Protein AF-A0A0E0MAT6-F1 (afdb_monomer)

Radius of gyration: 33.37 Å; Cα contacts (8 Å, |Δi|>4): 28; chains: 1; bounding box: 96×54×48 Å

pLDDT: mean 80.01, std 17.15, range [38.5, 98.12]

Foldseek 3Di:
DDDDDDDDDDDDDPPPPPCPPPDDDDDDDDQDDQDQPLVVVLVCCCVPPRNVVSVVCNVVSVVVNVVVVVSNDPPDDDPVVPD

Solvent-accessible surface area (backbone atoms only — not comparable to full-atom values): 5721 Å² total; per-residue (Å²): 138,87,85,80,85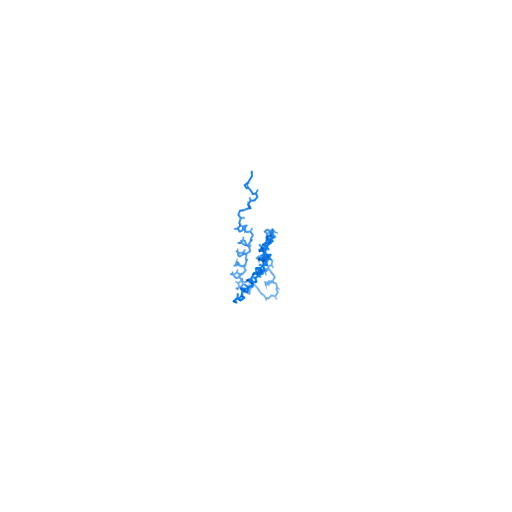,83,80,84,81,82,75,78,74,78,75,80,73,74,77,78,69,87,80,83,81,85,81,81,82,78,88,69,78,94,72,84,58,43,66,62,51,42,53,46,37,32,74,76,76,28,61,70,56,23,62,69,42,44,66,60,38,50,50,52,44,51,55,51,54,58,70,61,47,77,93,60,83,62,80,79,72,76,119

Secondary structure (DSSP, 8-state):
-PPPPPPP--PPPPP--------PPP-PPPP------HHHHHHHHHHHT-HHHHHHTHHHHHHHHHHHHHHHS-SS--GGG--

Sequence (83 aa):
MPTLPRSPSLRPPPAAAMSAGNVMLAVHEKATSPTDLYRPLRLYIASAYSEREAAAADDDLAAVRDLRADVEQPSLPDPSASK

InterPro domains:
  IPR038499 BRO1 domain superfamily [G3DSA:1.25.40.280] (16-83)

Structure (mmCIF, N/CA/C/O backbone):
data_AF-A0A0E0MAT6-F1
#
_entry.id   AF-A0A0E0MAT6-F1
#
loop_
_atom_site.group_PDB
_atom_site.id
_atom_site.type_symbol
_atom_site.label_atom_id
_atom_site.label_alt_id
_atom_site.label_comp_id
_atom_site.label_asym_id
_atom_site.label_entity_id
_atom_site.label_seq_id
_atom_site.pdbx_PDB_ins_code
_atom_site.Cartn_x
_atom_site.Cartn_y
_atom_site.Cartn_z
_atom_site.occupancy
_atom_site.B_iso_or_equiv
_atom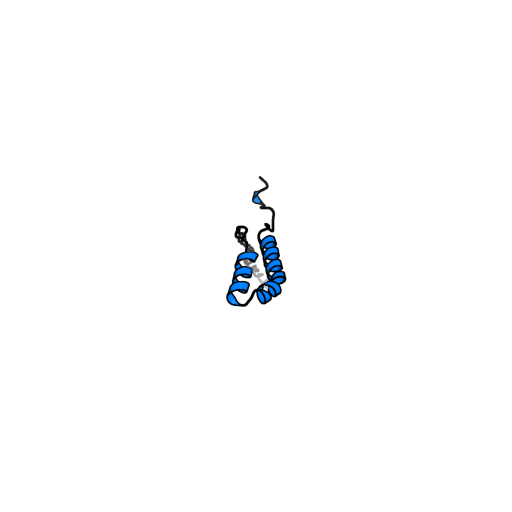_site.auth_seq_id
_atom_site.auth_comp_id
_atom_site.auth_asym_id
_atom_site.auth_atom_id
_atom_site.pdbx_PDB_model_num
ATOM 1 N N . MET A 1 1 ? 80.950 -47.681 -31.069 1.00 49.91 1 MET A N 1
ATOM 2 C CA . MET A 1 1 ? 80.315 -46.460 -30.530 1.00 49.91 1 MET A CA 1
ATOM 3 C C . MET A 1 1 ? 78.951 -46.305 -31.195 1.00 49.91 1 MET A C 1
ATOM 5 O O . MET A 1 1 ? 78.920 -45.863 -32.336 1.00 49.91 1 MET A O 1
ATOM 9 N N . PRO A 1 2 ? 77.856 -46.781 -30.576 1.00 46.22 2 PRO A N 1
ATOM 10 C CA . PRO A 1 2 ? 76.519 -46.720 -31.163 1.00 46.22 2 PRO A CA 1
ATOM 11 C C . PRO A 1 2 ? 75.857 -45.367 -30.858 1.00 46.22 2 PRO A C 1
ATOM 13 O O . PRO A 1 2 ? 75.834 -44.928 -29.710 1.00 46.22 2 PRO A O 1
ATOM 16 N N . THR A 1 3 ? 75.326 -44.698 -31.880 1.00 61.69 3 THR A N 1
ATOM 17 C CA . THR A 1 3 ? 74.528 -43.472 -31.748 1.00 61.69 3 THR A CA 1
ATOM 18 C C . THR A 1 3 ? 73.051 -43.838 -31.564 1.00 61.69 3 THR A C 1
ATOM 20 O O . THR A 1 3 ? 72.461 -44.529 -32.389 1.00 61.69 3 THR A O 1
ATOM 23 N N . LEU A 1 4 ? 72.454 -43.408 -30.448 1.00 59.44 4 LEU A N 1
ATOM 24 C CA . LEU A 1 4 ? 71.036 -43.619 -30.132 1.00 59.44 4 LEU A CA 1
ATOM 25 C C . LEU A 1 4 ? 70.122 -42.694 -30.962 1.00 59.44 4 LEU A C 1
ATOM 27 O O . LEU A 1 4 ? 70.450 -41.515 -31.122 1.00 59.44 4 LEU A O 1
ATOM 31 N N . PRO A 1 5 ? 68.947 -43.164 -31.427 1.00 58.94 5 PRO A N 1
ATOM 32 C CA . PRO A 1 5 ? 67.945 -42.304 -32.045 1.00 58.94 5 PRO A CA 1
ATOM 33 C C . PRO A 1 5 ? 67.153 -41.522 -30.982 1.00 58.94 5 PRO A C 1
ATOM 35 O O . PRO A 1 5 ? 66.745 -42.056 -29.952 1.00 58.94 5 PRO A O 1
ATOM 38 N N . ARG A 1 6 ? 66.935 -40.231 -31.244 1.00 59.28 6 ARG A N 1
ATOM 39 C CA . ARG A 1 6 ? 66.218 -39.290 -30.374 1.00 59.28 6 ARG A CA 1
ATOM 40 C C . ARG A 1 6 ? 64.708 -39.401 -30.630 1.00 59.28 6 ARG A C 1
ATOM 42 O O . ARG A 1 6 ? 64.261 -39.200 -31.755 1.00 59.28 6 ARG A O 1
ATOM 49 N N . SER A 1 7 ? 63.940 -39.731 -29.594 1.00 61.75 7 SER A N 1
ATOM 50 C CA . SER A 1 7 ? 62.483 -39.928 -29.644 1.00 61.75 7 SER A CA 1
ATOM 51 C C . SER A 1 7 ? 61.718 -38.670 -30.094 1.00 61.75 7 SER A C 1
ATOM 53 O O . SER A 1 7 ? 62.100 -37.562 -29.702 1.00 61.75 7 SER A O 1
ATOM 55 N N . PRO A 1 8 ? 60.610 -38.800 -30.851 1.00 57.00 8 PRO A N 1
ATOM 56 C CA . PRO A 1 8 ? 59.745 -37.671 -31.172 1.00 57.00 8 PRO A CA 1
ATOM 57 C C . PRO A 1 8 ? 58.894 -37.291 -29.952 1.00 57.00 8 PRO A C 1
ATOM 59 O O . PRO A 1 8 ? 58.221 -38.124 -29.350 1.00 57.00 8 PRO A O 1
ATOM 62 N N . SER A 1 9 ? 58.933 -36.011 -29.585 1.00 63.56 9 SER A N 1
ATOM 63 C CA . SER A 1 9 ? 58.100 -35.442 -28.525 1.00 63.56 9 SER A CA 1
ATOM 64 C C . SER A 1 9 ? 56.670 -35.263 -29.043 1.00 63.56 9 SER A C 1
ATOM 66 O O . SER A 1 9 ? 56.419 -34.387 -29.874 1.00 63.56 9 SER A O 1
ATOM 68 N N . LEU A 1 10 ? 55.733 -36.103 -28.589 1.00 57.66 10 LEU A N 1
ATOM 69 C CA . LEU A 1 10 ? 54.302 -35.910 -28.832 1.00 57.66 10 LEU A CA 1
ATOM 70 C C . LEU A 1 10 ? 53.824 -34.708 -28.007 1.00 57.66 10 LEU A C 1
ATOM 72 O O . LEU A 1 10 ? 53.645 -34.803 -26.793 1.00 57.66 10 LEU A O 1
ATOM 76 N N . ARG A 1 11 ? 53.599 -33.568 -28.665 1.00 64.38 11 ARG A N 1
ATOM 77 C CA . ARG A 1 11 ? 52.819 -32.474 -28.078 1.00 64.38 11 ARG A CA 1
ATOM 78 C C . ARG A 1 11 ? 51.339 -32.853 -28.172 1.00 64.38 11 ARG A C 1
ATOM 80 O O . ARG A 1 11 ? 50.872 -33.068 -29.292 1.00 64.38 11 ARG A O 1
ATOM 87 N N . PRO A 1 12 ? 50.589 -32.924 -27.059 1.00 63.00 12 PRO A N 1
ATOM 88 C CA . PRO A 1 12 ? 49.141 -32.998 -27.159 1.00 63.00 12 PRO A CA 1
ATOM 89 C C . PRO A 1 12 ? 48.628 -31.709 -27.828 1.00 63.00 12 PRO A C 1
ATOM 91 O O . PRO A 1 12 ? 49.200 -30.635 -27.591 1.00 63.00 12 PRO A O 1
ATOM 94 N N . PRO A 1 13 ? 47.589 -31.783 -28.680 1.00 63.34 13 PRO A N 1
ATOM 95 C CA . PRO A 1 13 ? 46.921 -30.581 -29.161 1.00 63.34 13 PRO A CA 1
ATOM 96 C C . PRO A 1 13 ? 46.401 -29.793 -27.951 1.00 63.34 13 PRO A C 1
ATOM 98 O O . PRO A 1 13 ? 46.090 -30.406 -26.922 1.00 63.34 13 PRO A O 1
ATOM 101 N N . PRO A 1 14 ? 46.304 -28.452 -28.031 1.00 61.59 14 PRO A N 1
ATOM 102 C CA . PRO A 1 14 ? 45.595 -27.712 -27.001 1.00 61.59 14 PRO A CA 1
ATOM 103 C C . PRO A 1 14 ? 44.204 -28.336 -26.913 1.00 61.59 14 PRO A C 1
ATOM 105 O O . PRO A 1 14 ? 43.508 -28.428 -27.927 1.00 61.59 14 PRO A O 1
ATOM 108 N N . ALA A 1 15 ? 43.828 -28.829 -25.730 1.00 61.31 15 ALA A N 1
ATOM 109 C CA . ALA A 1 15 ? 42.438 -29.154 -25.468 1.00 61.31 15 ALA A CA 1
ATOM 110 C C . ALA A 1 15 ? 41.658 -27.919 -25.907 1.00 61.31 15 ALA A C 1
ATOM 112 O O . ALA A 1 15 ? 41.957 -26.820 -25.436 1.00 61.31 15 ALA A O 1
ATOM 113 N N . ALA A 1 16 ? 40.779 -28.076 -26.897 1.00 58.34 16 ALA A N 1
ATOM 114 C CA . ALA A 1 16 ? 39.920 -26.997 -27.331 1.00 58.34 16 ALA A CA 1
ATOM 115 C C . ALA A 1 16 ? 39.156 -26.568 -26.083 1.00 58.34 16 ALA A C 1
ATOM 117 O O . ALA A 1 16 ? 38.244 -27.262 -25.636 1.00 58.34 16 ALA A O 1
ATOM 118 N N . ALA A 1 17 ? 39.603 -25.481 -25.457 1.00 61.22 17 ALA A N 1
ATOM 119 C CA . ALA A 1 17 ? 38.852 -24.841 -24.410 1.00 61.22 17 ALA A CA 1
ATOM 120 C C . ALA A 1 17 ? 37.582 -24.386 -25.117 1.00 61.22 17 ALA A C 1
ATOM 122 O O . ALA A 1 17 ? 37.602 -23.411 -25.870 1.00 61.22 17 ALA A O 1
ATOM 123 N N . MET A 1 18 ? 36.498 -25.153 -24.966 1.00 58.91 18 MET A N 1
ATOM 124 C CA . MET A 1 18 ? 35.175 -24.635 -25.253 1.00 58.91 18 MET A CA 1
ATOM 125 C C . MET A 1 18 ? 35.069 -23.398 -24.382 1.00 58.91 18 MET A C 1
ATOM 127 O O . MET A 1 18 ? 34.973 -23.499 -23.159 1.00 58.91 18 MET A O 1
ATOM 131 N N . SER A 1 19 ? 35.170 -22.230 -25.012 1.00 63.72 19 SER A N 1
ATOM 132 C CA . SER A 1 19 ? 34.727 -20.997 -24.398 1.00 63.72 19 SER A CA 1
ATOM 133 C C . SER A 1 19 ? 33.242 -21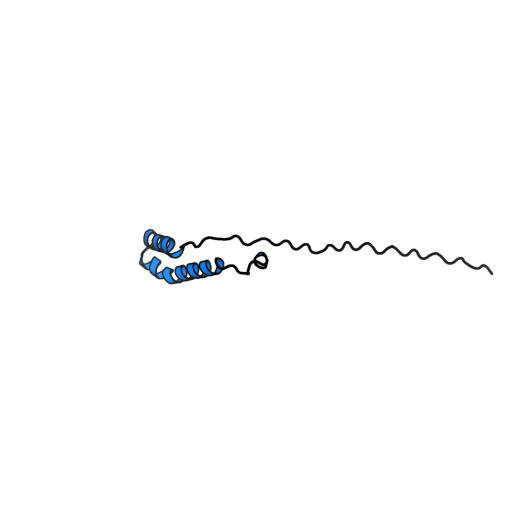.208 -24.155 1.00 63.72 19 SER A C 1
ATOM 135 O O . SER A 1 19 ? 32.424 -21.080 -25.067 1.00 63.72 19 SER A O 1
ATOM 137 N N . ALA A 1 20 ? 32.900 -21.657 -22.950 1.00 66.62 20 ALA A N 1
ATOM 138 C CA . ALA A 1 20 ? 31.549 -21.579 -22.446 1.00 66.62 20 ALA A CA 1
ATOM 139 C C . ALA A 1 20 ? 31.280 -20.083 -22.279 1.00 66.62 20 ALA A C 1
ATOM 141 O O . ALA A 1 20 ? 31.499 -19.515 -21.215 1.00 66.62 20 ALA A O 1
ATOM 142 N N . GLY A 1 21 ? 30.944 -19.416 -23.385 1.00 72.06 21 GLY A N 1
ATOM 143 C CA . GLY A 1 21 ? 30.601 -18.007 -23.375 1.00 72.06 21 GLY A CA 1
ATOM 144 C C . GLY A 1 21 ? 29.408 -17.825 -22.451 1.00 72.06 21 GLY A C 1
ATOM 145 O O . GLY A 1 21 ? 28.409 -18.530 -22.589 1.00 72.06 21 GLY A O 1
ATOM 146 N N . ASN A 1 22 ? 29.517 -16.915 -21.487 1.00 80.25 22 ASN A N 1
ATOM 147 C CA . ASN A 1 22 ? 28.407 -16.576 -20.610 1.00 80.25 22 ASN A CA 1
ATOM 148 C C . ASN A 1 22 ? 27.266 -16.002 -21.460 1.00 80.25 22 ASN A C 1
ATOM 150 O O . ASN A 1 22 ? 27.304 -14.844 -21.872 1.00 80.25 22 ASN A O 1
ATOM 154 N N . VAL A 1 23 ? 26.250 -16.822 -21.732 1.00 81.69 23 VAL A N 1
ATOM 155 C CA . VAL A 1 23 ? 25.013 -16.371 -22.368 1.00 81.69 23 VAL A CA 1
ATOM 156 C C . VAL A 1 23 ? 24.161 -15.722 -21.285 1.00 81.69 23 VAL A C 1
ATOM 158 O O . VAL A 1 23 ? 23.534 -16.400 -20.474 1.00 81.69 23 VAL A O 1
ATOM 161 N N . MET A 1 24 ? 24.179 -14.394 -21.251 1.00 85.94 24 MET A N 1
ATOM 162 C CA . MET A 1 24 ? 23.273 -13.605 -20.422 1.00 85.94 24 MET A CA 1
ATOM 163 C C . MET A 1 24 ? 21.913 -13.526 -21.114 1.00 85.94 24 MET A C 1
ATOM 165 O O . MET A 1 24 ? 21.815 -13.062 -22.249 1.00 85.94 24 MET A O 1
ATOM 169 N N . LEU A 1 25 ? 20.867 -13.975 -20.425 1.00 85.56 25 LEU A N 1
ATOM 170 C CA . LEU A 1 25 ? 19.482 -13.821 -20.858 1.00 85.56 25 LEU A CA 1
ATOM 171 C C . LEU A 1 25 ? 18.848 -12.690 -20.047 1.00 85.56 25 LEU A C 1
ATOM 173 O O . LEU A 1 25 ? 18.913 -12.706 -18.819 1.00 85.56 25 LEU A O 1
ATOM 177 N N . ALA A 1 26 ? 18.237 -11.720 -20.725 1.00 84.88 26 ALA A N 1
ATOM 178 C CA . ALA A 1 26 ? 17.490 -10.645 -20.081 1.00 84.88 26 ALA A CA 1
ATOM 179 C C . ALA A 1 26 ? 15.990 -10.966 -20.089 1.00 84.88 26 ALA A C 1
ATOM 181 O O . ALA A 1 26 ? 15.441 -11.379 -21.114 1.00 84.88 26 ALA A O 1
ATOM 182 N N . VAL A 1 27 ? 15.327 -10.762 -18.950 1.00 85.31 27 VAL A N 1
ATOM 183 C CA . VAL A 1 27 ? 13.867 -10.840 -18.824 1.00 85.31 27 VAL A CA 1
ATOM 184 C C . VAL A 1 27 ? 13.333 -9.418 -18.741 1.00 85.31 27 VAL A C 1
ATOM 186 O O . VAL A 1 27 ? 13.820 -8.627 -17.939 1.00 85.31 27 VAL A O 1
ATOM 189 N N . HIS A 1 28 ? 12.351 -9.097 -19.580 1.00 83.94 28 HIS A N 1
ATOM 190 C CA . HIS A 1 28 ? 11.737 -7.773 -19.595 1.00 83.94 28 HIS A CA 1
ATOM 191 C C . HIS A 1 28 ? 10.851 -7.577 -18.367 1.00 83.94 28 HIS A C 1
ATOM 193 O O . HIS A 1 28 ? 10.129 -8.492 -17.953 1.00 83.94 28 HIS A O 1
ATOM 199 N N . GLU A 1 29 ? 10.884 -6.367 -17.817 1.00 84.94 29 GLU A N 1
ATOM 200 C CA . GLU A 1 29 ? 9.965 -5.959 -16.765 1.00 84.94 29 GLU A CA 1
ATOM 201 C C . GLU A 1 29 ? 8.526 -6.002 -17.287 1.00 84.94 29 GLU A C 1
ATOM 203 O O . GLU A 1 29 ? 8.233 -5.698 -18.447 1.00 84.94 29 GLU A O 1
ATOM 208 N N . LYS A 1 30 ? 7.604 -6.417 -16.420 1.00 87.81 30 LYS A N 1
ATOM 209 C CA . LYS A 1 30 ? 6.187 -6.412 -16.764 1.00 87.81 30 LYS A CA 1
ATOM 210 C C . LYS A 1 30 ? 5.660 -4.999 -16.582 1.00 87.81 30 LYS A C 1
ATOM 212 O O . LYS A 1 30 ? 5.692 -4.478 -15.473 1.00 87.81 30 LYS A O 1
ATOM 217 N N . ALA A 1 31 ? 5.099 -4.436 -17.646 1.00 84.94 31 ALA A N 1
ATOM 218 C CA . ALA A 1 31 ? 4.337 -3.204 -17.543 1.00 84.94 31 ALA A CA 1
ATOM 219 C C . ALA A 1 31 ? 3.154 -3.402 -16.586 1.00 84.94 31 ALA A C 1
ATOM 221 O O . ALA A 1 31 ? 2.491 -4.447 -16.591 1.00 84.94 31 ALA A O 1
ATOM 222 N N . THR A 1 32 ? 2.889 -2.392 -15.766 1.00 86.06 32 THR A N 1
ATOM 223 C CA . THR A 1 32 ? 1.763 -2.396 -14.836 1.00 86.06 32 THR A CA 1
ATOM 224 C C . THR A 1 3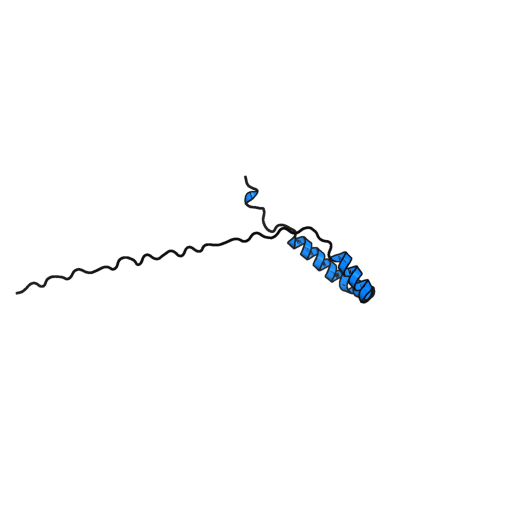2 ? 0.980 -1.098 -14.969 1.00 86.06 32 THR A C 1
ATOM 226 O O . THR A 1 32 ? 1.547 -0.060 -15.294 1.00 86.06 32 THR A O 1
ATOM 229 N N . SER A 1 33 ? -0.338 -1.171 -14.789 1.00 88.56 33 SER A N 1
ATOM 230 C CA . SER A 1 33 ? -1.214 -0.004 -14.863 1.00 88.56 33 SER A CA 1
ATOM 231 C C . SER A 1 33 ? -1.296 0.711 -13.514 1.00 88.56 33 SER A C 1
ATOM 233 O O . SER A 1 33 ? -1.314 0.025 -12.482 1.00 88.56 33 SER A O 1
ATOM 235 N N . PRO A 1 34 ? -1.455 2.048 -13.516 1.00 88.19 34 PRO A N 1
ATOM 236 C CA . PRO A 1 34 ? -1.678 2.807 -12.297 1.00 88.19 34 PRO A CA 1
ATOM 237 C C . PRO A 1 34 ? -2.910 2.294 -11.567 1.00 88.19 34 PRO A C 1
ATOM 239 O O . PRO A 1 34 ? -3.989 2.164 -12.151 1.00 88.19 34 PRO A O 1
ATOM 242 N N . THR A 1 35 ? -2.728 1.955 -10.294 1.00 89.94 35 THR A N 1
ATOM 243 C CA . THR A 1 35 ? -3.776 1.357 -9.462 1.00 89.94 35 THR A CA 1
ATOM 244 C C . THR A 1 35 ? -3.856 2.078 -8.123 1.00 89.94 35 THR A C 1
ATOM 246 O O . THR A 1 35 ? -2.871 2.151 -7.392 1.00 89.94 35 THR A O 1
ATOM 249 N N . ASP A 1 36 ? -5.041 2.585 -7.777 1.00 91.25 36 ASP A N 1
ATOM 250 C CA . ASP A 1 36 ? -5.292 3.193 -6.468 1.00 91.25 36 ASP A CA 1
ATOM 251 C C . ASP A 1 36 ? -5.445 2.106 -5.397 1.00 91.25 36 ASP A C 1
ATOM 253 O O . ASP A 1 36 ? -6.491 1.467 -5.272 1.00 91.25 36 ASP A O 1
ATOM 257 N N . LEU A 1 37 ? -4.377 1.897 -4.629 1.00 93.31 37 LEU A N 1
ATOM 258 C CA . LEU A 1 37 ? -4.363 0.977 -3.492 1.00 93.31 37 LEU A CA 1
ATOM 259 C C . LEU A 1 37 ? -4.810 1.651 -2.189 1.00 93.31 37 LEU A C 1
ATOM 261 O O . LEU A 1 37 ? -5.303 0.978 -1.288 1.00 93.31 37 LEU A O 1
ATOM 265 N N . TYR A 1 38 ? -4.669 2.972 -2.087 1.00 96.56 38 TYR A N 1
ATOM 266 C CA . TYR A 1 38 ? -4.870 3.710 -0.843 1.00 96.56 38 TYR A CA 1
ATOM 267 C C . TYR A 1 38 ? -6.340 3.694 -0.413 1.00 96.56 38 TYR A C 1
ATOM 269 O O . TYR A 1 38 ? -6.686 3.274 0.694 1.00 96.56 38 TYR A O 1
ATOM 277 N N . ARG A 1 39 ? -7.232 4.110 -1.317 1.00 96.06 39 ARG A N 1
ATOM 278 C CA . ARG A 1 39 ? -8.658 4.266 -1.015 1.00 96.06 39 ARG A CA 1
ATOM 279 C C . ARG A 1 39 ? -9.369 2.957 -0.641 1.00 96.06 39 ARG A C 1
ATOM 281 O O . ARG A 1 39 ? -10.057 2.957 0.383 1.00 96.06 39 ARG A O 1
ATOM 288 N N . PRO A 1 40 ? -9.258 1.855 -1.413 1.00 96.94 40 PRO A N 1
ATOM 289 C CA . PRO A 1 40 ? -9.957 0.617 -1.075 1.00 96.94 40 PRO A CA 1
ATOM 290 C C . PRO A 1 40 ? -9.447 -0.003 0.231 1.00 96.94 40 PRO A C 1
ATOM 292 O O . PRO A 1 40 ? -10.252 -0.518 1.006 1.00 96.94 40 PRO A O 1
ATOM 295 N N . LEU A 1 41 ? -8.144 0.090 0.514 1.00 96.94 41 LEU A N 1
ATOM 296 C CA . LEU A 1 41 ? -7.568 -0.440 1.751 1.00 96.94 41 LEU A CA 1
ATOM 297 C C . LEU A 1 41 ? -7.988 0.378 2.972 1.00 96.94 41 LEU A C 1
ATOM 299 O O . LEU A 1 41 ? -8.404 -0.203 3.973 1.00 96.94 41 LEU A O 1
ATOM 303 N N . ARG A 1 42 ? -7.976 1.712 2.881 1.00 97.69 42 ARG A N 1
ATOM 304 C CA . ARG A 1 42 ? -8.460 2.573 3.969 1.00 97.69 42 ARG A CA 1
ATOM 305 C C . ARG A 1 42 ? -9.929 2.296 4.299 1.00 97.69 42 ARG A C 1
ATOM 307 O O . ARG A 1 42 ? -10.277 2.141 5.467 1.00 97.69 42 ARG A O 1
ATOM 314 N N . LEU A 1 43 ? -10.782 2.191 3.273 1.00 97.75 43 LEU A N 1
ATOM 315 C CA . LEU A 1 43 ? -12.202 1.855 3.442 1.00 97.75 43 LEU A CA 1
ATOM 316 C C . LEU A 1 43 ? -12.390 0.484 4.096 1.00 97.75 43 LEU A C 1
ATOM 318 O O . LEU A 1 43 ? -13.239 0.335 4.975 1.00 97.75 43 LEU A O 1
ATOM 322 N N . TYR A 1 44 ? -11.586 -0.504 3.698 1.00 98.12 44 TYR A N 1
ATOM 323 C CA . TYR A 1 44 ? -11.610 -1.823 4.316 1.00 98.12 44 TYR A CA 1
ATOM 324 C C . TYR A 1 44 ? -11.292 -1.742 5.813 1.00 98.12 44 TYR A C 1
ATOM 326 O O . TYR A 1 44 ? -12.087 -2.231 6.614 1.00 98.12 44 TYR A O 1
ATOM 334 N N . ILE A 1 45 ? -10.206 -1.066 6.202 1.00 97.69 45 ILE A N 1
ATOM 335 C CA . ILE A 1 45 ? -9.806 -0.94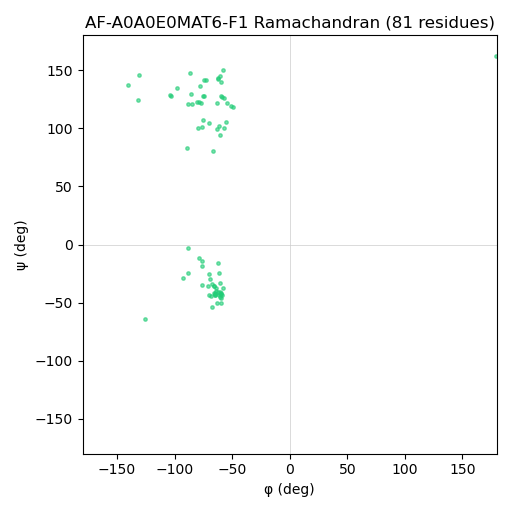1 7.613 1.00 97.69 45 ILE A CA 1
ATOM 336 C C . ILE A 1 45 ? -10.890 -0.228 8.433 1.00 97.69 45 ILE A C 1
ATOM 338 O O . ILE A 1 45 ? -11.259 -0.702 9.510 1.00 97.69 45 ILE A O 1
ATOM 342 N N . ALA A 1 46 ? -11.455 0.856 7.894 1.00 97.94 46 ALA A N 1
ATOM 343 C CA . ALA A 1 46 ? -12.539 1.594 8.536 1.00 97.94 46 ALA A CA 1
ATOM 344 C C . ALA A 1 46 ? -13.774 0.711 8.777 1.00 97.94 46 ALA A C 1
ATOM 346 O O . ALA A 1 46 ? -14.377 0.761 9.850 1.00 97.94 46 ALA A O 1
ATOM 347 N N . SER A 1 47 ? -14.125 -0.123 7.791 1.00 98.00 47 SER A N 1
ATOM 348 C CA . SER A 1 47 ? -15.288 -1.013 7.857 1.00 98.00 47 SER A CA 1
ATOM 349 C C . SER A 1 47 ? -15.081 -2.254 8.732 1.00 98.00 47 SER A C 1
ATOM 351 O O . SER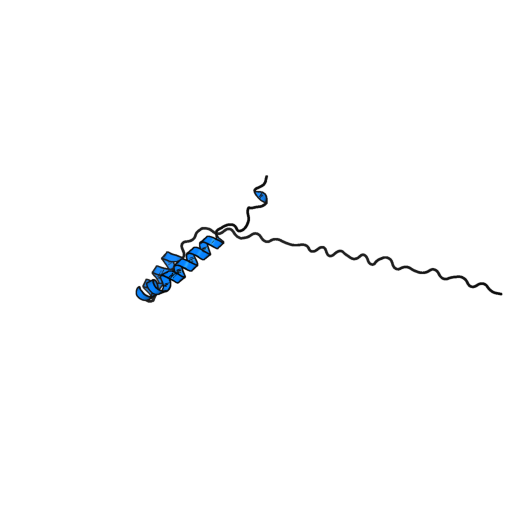 A 1 47 ? -16.027 -2.710 9.370 1.00 98.00 47 SER A O 1
ATOM 353 N N . ALA A 1 48 ? -13.867 -2.811 8.754 1.00 98.00 48 ALA A N 1
ATOM 354 C CA . ALA A 1 48 ? -13.570 -4.089 9.394 1.00 98.00 48 ALA A CA 1
ATOM 355 C C . ALA A 1 48 ? -13.098 -3.935 10.843 1.00 98.00 48 ALA A C 1
ATOM 357 O O . ALA A 1 48 ? -13.329 -4.838 11.647 1.00 98.00 48 ALA A O 1
ATOM 358 N N . TYR A 1 49 ? -12.459 -2.810 11.178 1.00 96.62 49 TYR A N 1
ATOM 359 C CA . TYR A 1 49 ? -11.874 -2.608 12.498 1.00 96.62 49 TYR A CA 1
ATOM 360 C C . TYR A 1 49 ? -12.360 -1.328 13.176 1.00 96.62 49 TYR A C 1
ATOM 362 O O . TYR A 1 49 ? -13.019 -1.403 14.211 1.00 96.62 49 TYR A O 1
ATOM 370 N N . SER A 1 50 ? -12.049 -0.154 12.619 1.00 97.38 50 SER A N 1
ATOM 371 C CA . SER A 1 50 ? -12.622 1.140 13.019 1.00 97.38 50 SER A CA 1
ATOM 372 C C . SER A 1 50 ? -12.039 2.290 12.196 1.00 97.38 50 SER A C 1
ATOM 374 O O . SER A 1 50 ? -10.936 2.199 11.659 1.00 97.38 50 SER A O 1
ATOM 376 N N . GLU A 1 51 ? -12.721 3.437 12.203 1.00 97.38 51 GLU A N 1
ATOM 377 C CA . GLU A 1 51 ? -12.193 4.681 11.6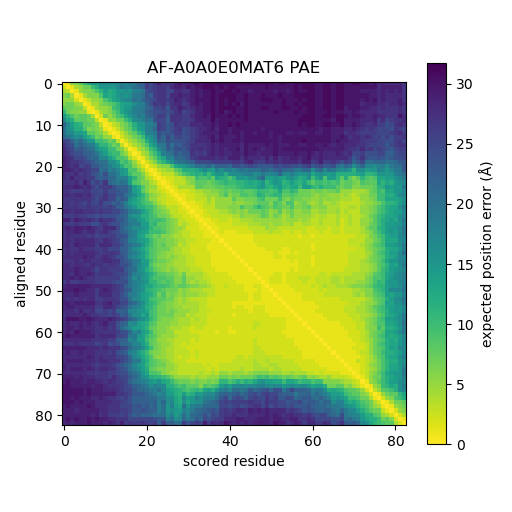24 1.00 97.38 51 GLU A CA 1
ATOM 378 C C . GLU A 1 51 ? -10.890 5.141 12.302 1.00 97.38 51 GLU A C 1
ATOM 380 O O . GLU A 1 51 ? -10.000 5.691 11.659 1.00 97.38 51 GLU A O 1
ATOM 385 N N . ARG A 1 52 ? -10.746 4.888 13.611 1.00 98.00 52 ARG A N 1
ATOM 386 C CA . ARG A 1 52 ? -9.534 5.242 14.361 1.00 98.00 52 ARG A CA 1
ATOM 387 C C . ARG A 1 52 ? -8.322 4.456 13.868 1.00 98.00 52 ARG A C 1
ATOM 389 O O . ARG A 1 52 ? -7.241 5.025 13.758 1.00 98.00 52 ARG A O 1
ATOM 396 N N . GLU A 1 53 ? -8.494 3.167 13.598 1.00 97.00 53 GLU A N 1
ATOM 397 C CA . GLU A 1 53 ? -7.422 2.335 13.049 1.00 97.00 53 GLU A CA 1
ATOM 398 C C . GLU A 1 53 ? -7.118 2.691 11.595 1.00 97.00 53 GLU A C 1
ATOM 400 O O . GLU A 1 53 ? -5.951 2.733 11.218 1.00 97.00 53 GLU A O 1
ATOM 405 N N . ALA A 1 54 ? -8.136 3.050 10.807 1.00 97.12 54 ALA A N 1
ATOM 406 C CA . ALA A 1 54 ? -7.928 3.559 9.454 1.00 97.12 54 ALA A CA 1
ATOM 407 C C . ALA A 1 54 ? -7.075 4.838 9.453 1.00 97.12 54 ALA A C 1
ATOM 409 O O . ALA A 1 54 ? -6.147 4.949 8.660 1.00 97.12 54 ALA A O 1
ATOM 410 N N . ALA A 1 55 ? -7.336 5.763 10.381 1.00 97.44 55 ALA A N 1
ATOM 411 C CA . ALA A 1 55 ? -6.530 6.970 10.547 1.00 97.44 55 ALA A CA 1
ATOM 412 C C . ALA A 1 55 ? -5.106 6.678 11.052 1.00 97.44 55 ALA A C 1
ATOM 414 O O . ALA A 1 55 ? -4.173 7.374 10.673 1.00 97.44 55 ALA A O 1
ATOM 415 N N . ALA A 1 56 ? -4.916 5.656 11.893 1.00 97.75 56 ALA A N 1
ATOM 416 C CA . ALA A 1 56 ? -3.581 5.250 12.339 1.00 97.75 56 ALA A CA 1
ATOM 417 C C . ALA A 1 56 ? -2.746 4.623 11.208 1.00 97.75 56 ALA A C 1
ATOM 419 O O . ALA A 1 56 ? -1.527 4.742 11.220 1.00 97.75 56 ALA A O 1
ATOM 420 N N . ALA A 1 57 ? -3.401 3.982 10.237 1.00 96.44 57 ALA A N 1
ATOM 421 C CA . ALA A 1 57 ? -2.765 3.367 9.075 1.00 96.44 57 ALA A CA 1
ATOM 422 C C . ALA A 1 57 ? -2.595 4.326 7.878 1.00 96.44 57 ALA A C 1
ATOM 424 O O . ALA A 1 57 ? -2.047 3.917 6.856 1.00 96.44 57 ALA A O 1
ATOM 425 N N . ASP A 1 58 ? -3.070 5.576 7.962 1.00 96.81 58 ASP A N 1
ATOM 426 C CA . ASP A 1 58 ? -3.074 6.510 6.825 1.00 96.81 58 ASP A CA 1
ATOM 427 C C . ASP A 1 58 ? -1.665 6.774 6.277 1.00 96.81 58 ASP A C 1
ATOM 429 O O . ASP A 1 58 ? -1.473 6.751 5.060 1.00 96.81 58 ASP A O 1
ATOM 433 N N . ASP A 1 59 ? -0.688 6.981 7.163 1.00 97.50 59 ASP A N 1
ATOM 434 C CA . ASP A 1 59 ? 0.702 7.256 6.784 1.00 97.50 59 ASP A CA 1
ATOM 435 C C . ASP A 1 59 ? 1.340 6.050 6.078 1.00 97.50 59 ASP A C 1
ATOM 437 O O . ASP A 1 59 ? 1.970 6.195 5.028 1.00 97.50 59 ASP A O 1
ATOM 441 N N . ASP A 1 60 ? 1.107 4.841 6.597 1.00 97.44 60 ASP A N 1
ATOM 442 C CA . ASP A 1 60 ? 1.605 3.600 5.997 1.00 97.44 60 ASP A CA 1
ATOM 443 C C . ASP A 1 60 ? 0.969 3.353 4.621 1.00 97.44 60 ASP A C 1
ATOM 445 O O . ASP A 1 60 ? 1.650 2.996 3.655 1.00 97.44 60 ASP A O 1
ATOM 449 N N . LEU A 1 61 ? -0.342 3.579 4.495 1.00 97.06 61 LEU A N 1
ATOM 450 C CA . LEU A 1 61 ? -1.049 3.447 3.222 1.00 97.06 61 LEU A CA 1
ATOM 451 C C . LEU A 1 61 ? -0.578 4.487 2.197 1.00 97.06 61 LEU A C 1
ATOM 453 O O . LEU A 1 61 ? -0.505 4.177 1.003 1.00 97.06 61 LEU A O 1
ATOM 457 N N . ALA A 1 62 ? -0.255 5.706 2.636 1.00 95.94 62 ALA A N 1
ATOM 458 C CA . ALA A 1 62 ? 0.327 6.729 1.773 1.00 95.94 62 ALA A CA 1
ATOM 459 C C . ALA A 1 62 ? 1.721 6.311 1.281 1.00 95.94 62 ALA A C 1
ATOM 461 O O . ALA A 1 62 ? 1.989 6.400 0.083 1.00 95.94 62 ALA A O 1
ATOM 462 N N . ALA A 1 63 ? 2.559 5.755 2.159 1.00 96.50 63 ALA A N 1
ATOM 463 C CA . ALA A 1 63 ? 3.869 5.231 1.778 1.00 96.50 63 ALA A CA 1
ATOM 464 C C . ALA A 1 63 ? 3.760 4.094 0.747 1.00 96.50 63 ALA A C 1
ATOM 466 O O . ALA A 1 63 ? 4.496 4.078 -0.238 1.00 96.50 63 ALA A O 1
ATOM 467 N N . VAL A 1 64 ? 2.807 3.168 0.912 1.00 96.12 64 VAL A N 1
ATOM 468 C CA . VAL A 1 64 ? 2.566 2.091 -0.067 1.00 96.12 64 VAL A CA 1
ATOM 469 C C . VAL A 1 64 ? 2.136 2.642 -1.428 1.00 96.12 64 VAL A C 1
ATOM 471 O O . VAL A 1 64 ? 2.591 2.142 -2.458 1.00 96.12 64 VAL A O 1
ATOM 474 N N . ARG A 1 65 ? 1.276 3.666 -1.455 1.00 94.62 65 ARG A N 1
ATOM 475 C CA . ARG A 1 65 ? 0.875 4.340 -2.700 1.00 94.62 65 ARG A CA 1
ATOM 476 C C . ARG A 1 65 ? 2.084 4.952 -3.407 1.00 94.62 65 ARG A C 1
ATOM 478 O O . ARG A 1 65 ? 2.214 4.787 -4.617 1.00 94.62 65 ARG A O 1
ATOM 485 N N . ASP A 1 66 ? 2.947 5.635 -2.665 1.00 93.06 66 ASP A N 1
ATOM 486 C CA . ASP A 1 66 ? 4.105 6.321 -3.239 1.00 93.06 66 ASP A CA 1
ATOM 487 C C . ASP A 1 66 ? 5.133 5.305 -3.767 1.00 93.06 66 ASP A C 1
ATOM 489 O O . ASP A 1 66 ? 5.533 5.380 -4.926 1.00 93.06 66 ASP A O 1
ATOM 493 N N . LEU A 1 67 ? 5.426 4.250 -2.998 1.00 92.75 67 LEU A N 1
ATOM 494 C CA . LEU A 1 67 ? 6.266 3.130 -3.451 1.00 92.75 67 LE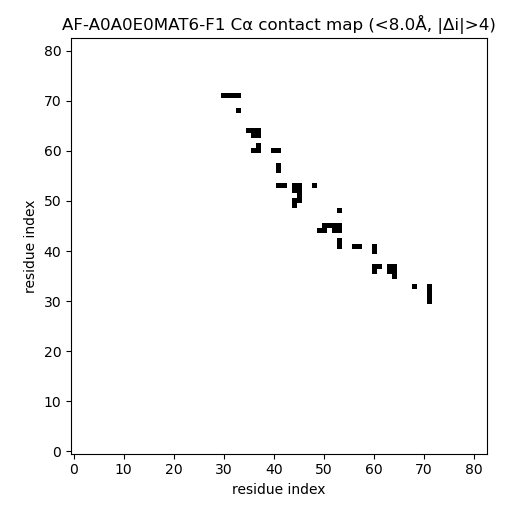U A CA 1
ATOM 495 C C . LEU A 1 67 ? 5.708 2.446 -4.703 1.00 92.75 67 LEU A C 1
ATOM 497 O O . LEU A 1 67 ? 6.454 2.005 -5.577 1.00 92.75 67 LEU A O 1
ATOM 501 N N . ARG A 1 68 ? 4.382 2.326 -4.796 1.00 91.44 68 ARG A N 1
ATOM 502 C CA . ARG A 1 68 ? 3.729 1.759 -5.973 1.00 91.44 68 ARG A CA 1
ATOM 503 C C . ARG A 1 68 ? 3.927 2.648 -7.201 1.00 91.44 68 ARG A C 1
ATOM 505 O O . ARG A 1 68 ? 4.193 2.108 -8.272 1.00 91.44 68 ARG A O 1
ATOM 512 N N . ALA A 1 69 ? 3.822 3.966 -7.039 1.00 89.38 69 ALA A N 1
ATOM 513 C CA . ALA A 1 69 ? 4.057 4.927 -8.113 1.00 89.38 69 ALA A CA 1
ATOM 514 C C . ALA A 1 69 ? 5.514 4.894 -8.605 1.00 89.38 69 ALA A C 1
ATOM 516 O O . ALA A 1 69 ? 5.748 4.963 -9.811 1.00 89.38 69 ALA A O 1
ATOM 517 N N . ASP A 1 70 ? 6.478 4.703 -7.701 1.00 88.88 70 ASP A N 1
ATOM 518 C CA . ASP A 1 70 ? 7.895 4.573 -8.061 1.00 88.88 70 ASP A CA 1
ATOM 519 C C . ASP A 1 70 ? 8.161 3.325 -8.920 1.00 88.88 70 ASP A C 1
ATOM 521 O O . ASP A 1 70 ? 8.898 3.391 -9.898 1.00 88.88 70 ASP A O 1
ATOM 525 N N . VAL A 1 71 ? 7.517 2.194 -8.607 1.00 86.62 71 VAL A N 1
ATOM 526 C CA . VAL A 1 71 ? 7.627 0.947 -9.396 1.00 86.62 71 VAL A CA 1
ATOM 527 C C . VAL A 1 71 ? 6.937 1.057 -10.760 1.00 86.62 71 VAL A C 1
ATOM 529 O O . VAL A 1 71 ? 7.271 0.332 -11.695 1.00 86.62 71 VAL A O 1
ATOM 532 N N . GLU A 1 72 ? 5.940 1.930 -10.882 1.00 85.25 72 GLU A N 1
ATOM 533 C CA . GLU A 1 72 ? 5.268 2.194 -12.155 1.00 85.25 72 GLU A CA 1
ATOM 534 C C . GLU A 1 72 ? 6.111 3.072 -13.088 1.00 85.25 72 GLU A C 1
ATOM 536 O O . GLU A 1 72 ? 5.875 3.060 -14.301 1.00 85.25 72 GLU A O 1
ATOM 541 N N . GLN A 1 73 ? 7.110 3.795 -12.567 1.00 76.50 73 GLN A N 1
ATOM 542 C CA . GLN A 1 73 ? 8.053 4.508 -13.418 1.00 76.50 73 GLN A CA 1
ATOM 543 C C . GLN A 1 73 ? 9.039 3.529 -14.069 1.00 76.50 73 GLN A C 1
ATOM 545 O O . GLN A 1 73 ? 9.685 2.745 -13.375 1.00 76.50 73 GLN A O 1
ATOM 550 N N . PRO A 1 74 ? 9.196 3.568 -15.405 1.00 66.88 74 PRO A N 1
ATOM 551 C CA . PRO A 1 74 ? 10.155 2.712 -16.084 1.00 66.88 74 PRO A CA 1
ATOM 552 C C . PRO A 1 74 ? 11.578 3.050 -15.629 1.00 66.88 74 PRO A C 1
ATOM 554 O O . PRO A 1 74 ? 12.050 4.176 -15.791 1.00 66.88 74 PRO A O 1
ATOM 557 N N . SER A 1 75 ? 12.270 2.046 -15.089 1.00 64.56 75 SER A N 1
ATOM 558 C CA . SER A 1 75 ? 13.628 2.150 -14.538 1.00 64.56 75 SER A CA 1
ATOM 559 C C . SER A 1 75 ? 14.675 2.570 -15.575 1.00 64.56 75 SER A C 1
ATOM 561 O O . SER A 1 75 ? 15.738 3.089 -15.234 1.00 64.56 75 SER A O 1
ATOM 563 N N . LEU A 1 76 ? 14.405 2.300 -16.854 1.00 60.69 76 LEU A N 1
ATOM 564 C CA . LEU A 1 76 ? 15.333 2.491 -17.959 1.00 60.69 76 LEU A CA 1
ATOM 565 C C . LEU A 1 76 ? 14.585 3.046 -19.176 1.00 60.69 76 LEU A C 1
ATOM 567 O O . LEU A 1 76 ? 13.504 2.549 -19.498 1.00 60.69 76 LEU A O 1
ATOM 571 N N . PRO A 1 77 ? 15.151 4.034 -19.895 1.00 59.44 77 PRO A N 1
ATOM 572 C CA . PRO A 1 77 ? 14.664 4.358 -21.225 1.00 59.44 77 PRO A CA 1
ATOM 573 C C . PRO A 1 77 ? 14.817 3.111 -22.097 1.00 59.44 77 PRO A C 1
ATOM 575 O O . PRO A 1 77 ? 15.903 2.527 -22.157 1.00 59.44 77 PRO A O 1
ATOM 578 N N . ASP A 1 78 ? 13.734 2.697 -22.754 1.00 58.41 78 ASP A N 1
ATOM 579 C CA . ASP A 1 78 ? 13.759 1.562 -23.669 1.00 58.41 78 ASP A CA 1
ATOM 580 C C . ASP A 1 78 ? 14.915 1.741 -24.670 1.00 58.41 78 ASP A C 1
ATOM 582 O O . ASP A 1 78 ? 14.908 2.704 -25.445 1.00 58.41 78 ASP A O 1
ATOM 586 N N . PRO A 1 79 ? 15.907 0.829 -24.725 1.00 56.88 79 PRO A N 1
ATOM 587 C CA . PRO A 1 79 ? 17.002 0.933 -25.693 1.00 56.88 79 PRO A CA 1
ATOM 588 C C . PRO A 1 79 ? 16.493 0.847 -27.144 1.00 56.88 79 PRO A C 1
ATOM 590 O O . PRO A 1 79 ? 17.183 1.248 -28.077 1.00 56.88 79 PRO A O 1
ATOM 593 N N . SER A 1 80 ? 15.258 0.376 -27.330 1.00 56.19 80 SER A N 1
ATOM 594 C CA . SER A 1 80 ? 14.528 0.316 -28.598 1.00 56.19 80 SER A CA 1
ATOM 595 C C . SER A 1 80 ? 13.972 1.669 -29.066 1.00 56.19 80 SER A C 1
ATOM 597 O O . SER A 1 80 ? 13.568 1.777 -30.221 1.00 56.19 80 SER A O 1
ATOM 599 N N . ALA A 1 81 ? 13.925 2.688 -28.198 1.00 55.50 81 ALA A N 1
ATOM 600 C CA . ALA A 1 81 ? 13.398 4.016 -28.528 1.00 55.50 81 ALA A CA 1
ATOM 601 C C . ALA A 1 81 ? 14.392 4.884 -29.324 1.00 55.50 81 ALA A C 1
ATOM 603 O O . ALA A 1 81 ? 14.008 5.915 -29.871 1.00 55.50 81 ALA A O 1
ATOM 604 N N . SER A 1 82 ? 15.658 4.463 -29.428 1.00 48.50 82 SER A N 1
ATOM 605 C CA . SER A 1 82 ? 16.616 5.041 -30.376 1.00 48.50 82 SER A CA 1
ATOM 606 C C . SER A 1 82 ? 16.536 4.303 -31.712 1.00 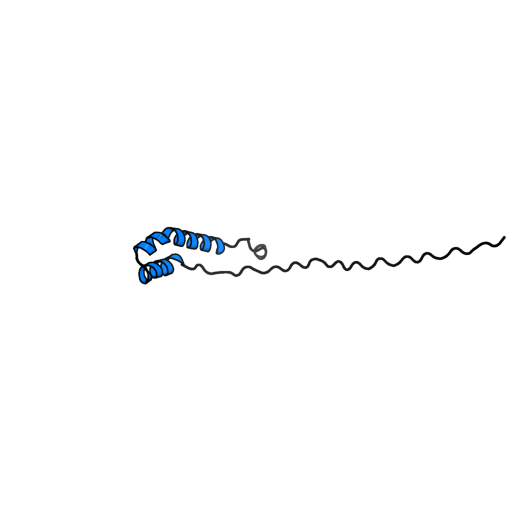48.50 82 SER A C 1
ATOM 608 O O . SER A 1 82 ? 17.326 3.393 -31.973 1.00 48.50 82 SER A O 1
ATOM 610 N N . LYS A 1 83 ? 15.584 4.681 -32.567 1.00 38.50 83 LYS A N 1
ATOM 611 C CA . LYS A 1 83 ? 15.647 4.359 -33.995 1.00 38.50 83 LYS A CA 1
ATOM 612 C C . LYS A 1 83 ? 15.040 5.459 -34.850 1.00 38.50 83 LYS A C 1
ATOM 614 O O . LYS A 1 83 ? 13.928 5.912 -34.510 1.00 38.50 83 LYS A O 1
#

Mean predicted aligned error: 14.66 Å

Organism: Oryza punctata (NCBI:txid4537)